Protein AF-C4YWD9-F1 (afdb_monomer_lite)

Structure (mmCIF, N/CA/C/O backbone):
data_AF-C4YWD9-F1
#
_entry.id   AF-C4YWD9-F1
#
loop_
_atom_site.group_PDB
_atom_site.id
_atom_site.type_symbol
_atom_site.label_atom_id
_atom_site.label_alt_id
_atom_site.label_comp_id
_atom_site.label_asym_id
_atom_site.label_entity_id
_atom_site.label_seq_id
_atom_site.pdbx_PDB_ins_code
_atom_site.Cartn_x
_atom_site.Cartn_y
_atom_site.Cartn_z
_atom_site.occupancy
_atom_site.B_iso_or_equiv
_atom_site.auth_seq_id
_atom_site.auth_comp_id
_atom_site.auth_asym_id
_atom_site.auth_atom_id
_atom_site.pdbx_PDB_model_num
ATOM 1 N N . MET A 1 1 ? 20.778 -1.448 -6.806 1.00 61.19 1 MET A N 1
ATOM 2 C CA . MET A 1 1 ? 20.142 -1.234 -8.126 1.00 61.19 1 MET A CA 1
ATOM 3 C C . MET A 1 1 ? 18.727 -0.753 -7.853 1.00 61.19 1 MET A C 1
ATOM 5 O O . MET A 1 1 ? 18.123 -1.302 -6.942 1.00 61.19 1 MET A O 1
ATOM 9 N N . ALA A 1 2 ? 18.233 0.281 -8.537 1.00 87.62 2 ALA A N 1
ATOM 10 C CA . ALA A 1 2 ? 16.849 0.727 -8.357 1.00 87.62 2 ALA A CA 1
ATOM 11 C C . ALA A 1 2 ? 15.881 -0.286 -8.993 1.00 87.62 2 ALA A C 1
ATOM 13 O O . ALA A 1 2 ? 16.187 -0.832 -10.055 1.00 87.62 2 ALA A O 1
ATOM 14 N N . HIS A 1 3 ? 14.747 -0.551 -8.345 1.00 93.75 3 HIS A N 1
ATOM 15 C CA . HIS A 1 3 ? 13.722 -1.450 -8.876 1.00 93.75 3 HIS A CA 1
ATOM 16 C C . HIS A 1 3 ? 12.932 -0.791 -10.014 1.00 93.75 3 HIS A C 1
ATOM 18 O O . HIS A 1 3 ? 12.666 0.411 -9.959 1.00 93.75 3 HIS A O 1
ATOM 24 N N . LYS A 1 4 ? 12.517 -1.574 -11.022 1.00 96.25 4 LYS A N 1
ATOM 25 C CA . LYS A 1 4 ? 11.534 -1.115 -12.012 1.00 96.25 4 LYS A CA 1
ATOM 26 C C . LYS A 1 4 ? 10.153 -1.117 -11.371 1.00 96.25 4 LYS A C 1
ATOM 28 O O . LYS A 1 4 ? 9.671 -2.160 -10.948 1.00 96.25 4 LYS A O 1
ATOM 33 N N . THR A 1 5 ? 9.498 0.029 -11.327 1.00 96.94 5 THR A N 1
ATOM 34 C CA . THR A 1 5 ? 8.241 0.212 -10.599 1.00 96.94 5 THR A CA 1
ATOM 35 C C . THR A 1 5 ? 7.041 0.092 -11.525 1.00 96.94 5 THR A C 1
ATOM 37 O O . THR A 1 5 ? 6.873 0.875 -12.456 1.00 96.94 5 THR A O 1
ATOM 40 N N . ARG A 1 6 ? 6.160 -0.877 -11.262 1.00 97.69 6 ARG A N 1
ATOM 41 C CA . ARG A 1 6 ? 4.858 -0.947 -11.943 1.00 97.69 6 ARG A CA 1
ATOM 42 C C . ARG A 1 6 ? 3.941 0.159 -11.439 1.00 97.69 6 ARG A C 1
ATOM 44 O O . ARG A 1 6 ? 3.175 0.708 -12.222 1.00 97.69 6 ARG A O 1
ATOM 51 N N . GLY A 1 7 ? 4.023 0.475 -10.155 1.00 96.81 7 GLY A N 1
ATOM 52 C CA . GLY A 1 7 ? 3.235 1.528 -9.544 1.00 96.81 7 GLY A CA 1
ATOM 53 C C . GLY A 1 7 ? 2.921 1.233 -8.090 1.00 96.81 7 GLY A C 1
ATOM 54 O O . GLY A 1 7 ? 3.578 0.401 -7.461 1.00 96.81 7 GLY A O 1
ATOM 55 N N . TYR A 1 8 ? 1.898 1.913 -7.590 1.00 96.88 8 TYR A N 1
ATOM 56 C CA . TYR A 1 8 ? 1.527 1.924 -6.184 1.00 96.88 8 TYR A CA 1
ATOM 57 C C . TYR A 1 8 ? 0.022 1.740 -6.036 1.00 96.88 8 TYR A C 1
ATOM 59 O O . TYR A 1 8 ? -0.753 2.304 -6.812 1.00 96.88 8 TYR A O 1
ATOM 67 N N . THR A 1 9 ? -0.393 0.985 -5.025 1.00 96.69 9 THR A N 1
ATOM 68 C CA . THR A 1 9 ? -1.793 0.931 -4.586 1.00 96.69 9 THR A CA 1
ATOM 69 C C . THR A 1 9 ? -1.876 1.317 -3.124 1.00 96.69 9 THR A C 1
ATOM 71 O O . THR A 1 9 ? -1.053 0.861 -2.328 1.00 96.69 9 THR A O 1
ATOM 74 N N . TYR A 1 10 ? -2.902 2.079 -2.773 1.00 95.50 10 TYR A N 1
ATOM 75 C CA . TYR A 1 10 ? -3.189 2.483 -1.407 1.00 95.50 10 TYR A CA 1
ATOM 76 C C . TYR A 1 10 ? -4.543 1.930 -0.998 1.00 95.50 10 TYR A C 1
ATOM 78 O O . TYR A 1 10 ? -5.561 2.149 -1.665 1.00 95.50 10 TYR A O 1
ATOM 86 N N . ALA A 1 11 ? -4.536 1.192 0.102 1.00 95.69 11 ALA A N 1
ATOM 87 C CA . ALA A 1 11 ? -5.719 0.620 0.712 1.00 95.69 11 ALA A CA 1
ATOM 88 C C . ALA A 1 11 ? -5.833 1.091 2.154 1.00 95.69 11 ALA A C 1
ATOM 90 O O . ALA A 1 11 ? -4.827 1.324 2.810 1.00 95.69 11 ALA A O 1
ATOM 91 N N . ILE A 1 12 ? -7.047 1.234 2.657 1.00 95.69 12 ILE A N 1
ATOM 92 C CA . ILE A 1 12 ? -7.286 1.681 4.029 1.00 95.69 12 ILE A CA 1
ATOM 93 C C . ILE A 1 12 ? -8.408 0.857 4.653 1.00 95.69 12 ILE A C 1
ATOM 95 O O . ILE A 1 12 ? -9.256 0.325 3.929 1.00 95.69 12 ILE A O 1
ATOM 99 N N . THR A 1 13 ? -8.402 0.710 5.976 1.00 95.06 13 THR A N 1
ATOM 100 C CA . THR A 1 13 ? -9.455 -0.032 6.676 1.00 95.06 13 THR A CA 1
ATOM 101 C C . THR A 1 13 ? -10.800 0.665 6.549 1.00 95.06 13 THR A C 1
ATOM 103 O O . THR A 1 13 ? -10.898 1.887 6.691 1.00 95.06 13 THR A O 1
ATOM 106 N N . ASP A 1 14 ? -11.848 -0.115 6.280 1.00 90.06 14 ASP A N 1
ATOM 107 C CA . ASP A 1 14 ? -13.194 0.440 6.107 1.00 90.06 14 ASP A CA 1
ATOM 108 C C . ASP A 1 14 ? -13.780 0.963 7.423 1.00 90.06 14 ASP A C 1
ATOM 110 O O . ASP A 1 14 ? -14.387 2.030 7.453 1.00 90.06 14 ASP A O 1
ATOM 114 N N . HIS A 1 15 ? -13.499 0.243 8.510 1.00 91.88 15 HIS A N 1
ATOM 115 C CA . HIS A 1 15 ? -13.923 0.542 9.875 1.00 91.88 15 HIS A CA 1
ATOM 116 C C . HIS A 1 15 ? -12.716 0.828 10.783 1.00 91.88 15 HIS A C 1
ATOM 118 O O . HIS A 1 15 ? -11.577 0.490 10.411 1.00 91.88 15 HIS A O 1
ATOM 124 N N . PRO A 1 16 ? -12.946 1.428 11.966 1.00 93.19 16 PRO A N 1
ATOM 125 C CA . PRO A 1 16 ? -11.917 1.568 12.981 1.00 93.19 16 PRO A CA 1
ATOM 126 C C . PRO A 1 16 ? -11.300 0.209 13.327 1.00 93.19 16 PRO A C 1
ATOM 128 O O . PRO A 1 16 ? -11.990 -0.801 13.465 1.00 93.19 16 PRO A O 1
ATOM 131 N N . THR A 1 17 ? -9.978 0.184 13.432 1.00 92.69 17 THR A N 1
ATOM 132 C CA . THR A 1 17 ? -9.185 -1.024 13.650 1.00 92.69 17 THR A CA 1
ATOM 133 C C . THR A 1 17 ? -9.076 -1.309 15.140 1.00 92.69 17 THR A C 1
ATOM 135 O O . THR A 1 17 ? -8.536 -0.501 15.896 1.00 92.69 17 THR A O 1
ATOM 138 N N . ASP A 1 18 ? -9.531 -2.490 15.555 1.00 91.81 18 ASP A N 1
ATOM 139 C CA . ASP A 1 18 ? -9.205 -3.034 16.869 1.00 91.81 18 ASP A CA 1
ATOM 140 C C . ASP A 1 18 ? -7.826 -3.705 16.827 1.00 91.81 18 ASP A C 1
ATOM 142 O O . ASP A 1 18 ? -7.661 -4.818 16.323 1.00 91.81 18 ASP A O 1
ATOM 146 N N . PHE A 1 19 ? -6.825 -3.035 17.396 1.00 92.00 19 PHE A N 1
ATOM 147 C CA . PHE A 1 19 ? -5.459 -3.556 17.476 1.00 92.00 19 PHE A CA 1
ATOM 148 C C . PHE A 1 19 ? -5.279 -4.703 18.482 1.00 92.00 19 PHE A C 1
ATOM 150 O O . PHE A 1 19 ? -4.168 -5.222 18.612 1.00 92.00 19 PHE A O 1
ATOM 157 N N . SER A 1 20 ? -6.334 -5.132 19.189 1.00 93.81 20 SER A N 1
ATOM 158 C CA . SER A 1 20 ? -6.307 -6.384 19.956 1.00 93.81 20 SER A CA 1
ATOM 159 C C . SER A 1 20 ? -6.191 -7.614 19.047 1.00 93.81 20 SER A C 1
ATOM 161 O O . SER A 1 20 ? -5.711 -8.665 19.480 1.00 93.81 20 SER A O 1
ATOM 163 N N . GLN A 1 21 ? -6.595 -7.474 17.779 1.00 88.75 21 GLN A N 1
ATOM 164 C CA . GLN A 1 21 ? -6.503 -8.498 16.748 1.00 88.75 21 GLN A CA 1
ATOM 165 C C . GLN A 1 21 ? -5.490 -8.109 15.670 1.00 88.75 21 GLN A C 1
ATOM 167 O O . GLN A 1 21 ? -5.171 -6.943 15.438 1.00 88.75 21 GLN A O 1
ATOM 172 N N . ARG A 1 22 ? -4.965 -9.123 14.979 1.00 90.44 22 ARG A N 1
ATOM 173 C CA . ARG A 1 22 ? -4.096 -8.900 13.824 1.00 90.44 22 ARG A CA 1
ATOM 174 C C . ARG A 1 22 ? -4.939 -8.446 12.634 1.00 90.44 22 ARG A C 1
ATOM 176 O O . ARG A 1 22 ? -5.848 -9.167 12.236 1.00 90.44 22 ARG A O 1
ATOM 183 N N . LEU A 1 23 ? -4.542 -7.338 12.011 1.00 89.75 23 LEU A N 1
ATOM 184 C CA . LEU A 1 23 ? -5.135 -6.864 10.762 1.00 89.75 23 LEU A CA 1
ATOM 185 C C . LEU A 1 23 ? -5.044 -7.926 9.657 1.00 89.75 23 LEU A C 1
ATOM 187 O O . LEU A 1 23 ? -3.985 -8.524 9.419 1.00 89.75 23 LEU A O 1
ATOM 191 N N . THR A 1 24 ? -6.145 -8.111 8.941 1.00 89.62 24 THR A N 1
ATOM 192 C CA . THR A 1 24 ? -6.255 -8.997 7.785 1.00 89.62 24 THR A CA 1
ATOM 193 C C . THR A 1 24 ? -6.464 -8.197 6.500 1.00 89.62 24 THR A C 1
ATOM 195 O O . THR A 1 24 ? -7.045 -7.116 6.494 1.00 89.62 24 THR A O 1
ATOM 198 N N . PHE A 1 25 ? -6.019 -8.739 5.362 1.00 86.50 25 PHE A N 1
ATOM 199 C CA . PHE A 1 25 ? -6.184 -8.058 4.071 1.00 86.50 25 PHE A CA 1
ATOM 200 C C . PHE A 1 25 ? -7.651 -7.840 3.668 1.00 86.50 25 PHE A C 1
ATOM 202 O O . PHE A 1 25 ? -7.917 -6.947 2.874 1.00 86.50 25 PHE A O 1
ATOM 209 N N . ASN A 1 26 ? -8.593 -8.615 4.213 1.00 90.00 26 ASN A N 1
ATOM 210 C CA . ASN A 1 26 ? -10.019 -8.486 3.900 1.00 90.00 26 ASN A CA 1
ATOM 211 C C . ASN A 1 26 ? -10.647 -7.212 4.484 1.00 90.00 26 ASN A C 1
ATOM 213 O O . ASN A 1 26 ? -11.705 -6.788 4.028 1.00 90.00 26 ASN 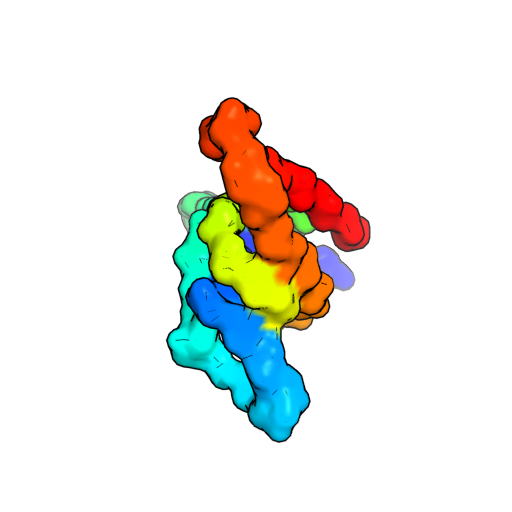A O 1
ATOM 217 N N . GLU A 1 27 ? -10.009 -6.614 5.488 1.00 91.81 27 GLU A N 1
ATOM 218 C CA . GLU A 1 27 ? -10.473 -5.385 6.139 1.00 91.81 27 GLU A CA 1
ATOM 219 C C . GLU A 1 27 ? -10.017 -4.127 5.386 1.00 91.81 27 GLU A C 1
ATOM 221 O O . GLU A 1 27 ? -10.520 -3.033 5.641 1.00 91.81 27 GLU A O 1
ATOM 226 N N . LEU A 1 28 ? -9.079 -4.279 4.445 1.00 93.69 28 LEU A N 1
ATOM 227 C CA . LEU A 1 28 ? -8.508 -3.203 3.645 1.00 93.69 28 LEU A CA 1
ATOM 228 C C . LEU A 1 28 ? -9.257 -3.046 2.320 1.00 93.69 28 LEU A C 1
ATOM 230 O O . LEU A 1 28 ? -9.462 -4.009 1.581 1.00 93.69 28 LEU A O 1
ATOM 234 N N . LYS A 1 29 ? -9.588 -1.802 1.971 1.00 94.56 29 LYS A N 1
ATOM 235 C CA . LYS A 1 29 ? -10.167 -1.444 0.672 1.00 94.56 29 LYS A CA 1
ATOM 236 C C . LYS A 1 29 ? -9.240 -0.505 -0.083 1.00 94.56 29 LYS A C 1
ATOM 238 O O . LYS A 1 29 ? -8.908 0.569 0.420 1.00 94.56 29 LYS A O 1
ATOM 243 N N . THR A 1 30 ? -8.837 -0.902 -1.290 1.00 95.06 30 THR A N 1
ATOM 244 C CA . THR A 1 30 ? -8.093 -0.030 -2.207 1.00 95.06 30 THR A CA 1
ATOM 245 C C . THR A 1 30 ? -8.953 1.172 -2.575 1.00 95.06 30 THR A C 1
ATOM 247 O O . THR A 1 30 ? -10.097 1.007 -2.993 1.00 95.06 30 THR A O 1
ATOM 250 N N . PHE A 1 31 ? -8.404 2.374 -2.424 1.00 93.25 31 PHE A N 1
ATOM 251 C CA . PHE A 1 31 ? -9.093 3.625 -2.761 1.00 93.25 31 PHE A CA 1
ATOM 252 C C . PHE A 1 31 ? -8.294 4.500 -3.729 1.00 93.25 31 PHE A C 1
ATOM 254 O O . PHE A 1 31 ? -8.860 5.404 -4.339 1.00 93.25 31 PHE A O 1
ATOM 261 N N . PHE A 1 32 ? -6.994 4.241 -3.884 1.00 94.06 32 PHE A N 1
ATOM 262 C CA . PHE A 1 32 ? -6.144 4.985 -4.800 1.00 94.06 32 PHE A CA 1
ATOM 263 C C . PHE A 1 32 ? -5.109 4.070 -5.452 1.00 94.06 32 PHE A C 1
ATOM 265 O O . PHE A 1 32 ? -4.516 3.205 -4.804 1.00 94.06 32 PHE A O 1
ATOM 272 N N . GLU A 1 33 ? -4.878 4.285 -6.743 1.00 95.19 33 GLU A N 1
ATOM 273 C CA . GLU A 1 33 ? -3.908 3.544 -7.537 1.00 95.19 33 GLU A CA 1
ATOM 274 C C . GLU A 1 33 ? -3.158 4.503 -8.460 1.00 95.19 33 GLU A C 1
ATOM 276 O O . GLU A 1 33 ? -3.749 5.373 -9.098 1.00 95.19 33 GLU A O 1
ATOM 281 N N . ASN A 1 34 ? -1.850 4.304 -8.571 1.00 94.06 34 ASN A N 1
ATOM 282 C CA . ASN A 1 34 ? -1.017 4.947 -9.575 1.00 94.06 34 ASN A CA 1
ATOM 283 C C . ASN A 1 34 ? -0.188 3.863 -10.264 1.00 94.06 34 ASN A C 1
ATOM 285 O O . ASN A 1 34 ? 0.915 3.536 -9.825 1.00 94.06 34 ASN A O 1
ATOM 289 N N . ILE A 1 35 ? -0.768 3.251 -11.299 1.00 95.88 35 ILE A N 1
ATOM 290 C CA . ILE A 1 35 ? -0.181 2.127 -12.033 1.00 95.88 35 ILE A CA 1
ATOM 291 C C . ILE A 1 35 ? 0.237 2.577 -13.429 1.00 95.88 35 ILE A C 1
ATOM 293 O O . ILE A 1 35 ? -0.592 2.981 -14.248 1.00 95.88 35 ILE A O 1
ATOM 297 N N . SER A 1 36 ? 1.528 2.429 -13.728 1.00 95.56 36 SER A N 1
ATOM 298 C CA . SER A 1 36 ? 2.074 2.682 -15.056 1.00 95.56 36 SER A CA 1
ATOM 299 C C . SER A 1 36 ? 1.475 1.722 -16.082 1.00 95.56 36 SER A C 1
ATOM 301 O O . SER A 1 36 ? 1.506 0.494 -15.916 1.00 95.56 36 SER A O 1
ATOM 303 N N . GLN A 1 37 ? 0.982 2.289 -17.182 1.00 96.50 37 GLN A N 1
ATOM 304 C CA . GLN A 1 37 ? 0.455 1.543 -18.325 1.00 96.50 37 GLN A CA 1
ATOM 305 C C . GLN A 1 37 ? 1.559 1.057 -19.276 1.00 96.50 37 GLN A C 1
ATOM 307 O O . GLN A 1 37 ? 1.289 0.235 -20.151 1.00 96.50 37 GLN A O 1
ATOM 312 N N . GLU A 1 38 ? 2.805 1.500 -19.081 1.00 96.19 38 GLU A N 1
ATOM 313 C CA . GLU A 1 38 ? 3.921 1.201 -19.977 1.00 96.19 38 GLU A CA 1
ATOM 314 C C . GLU A 1 38 ? 4.280 -0.288 -19.964 1.00 96.19 38 GLU A C 1
ATOM 316 O O . GLU A 1 38 ? 4.614 -0.894 -18.932 1.00 96.19 38 GLU A O 1
ATOM 321 N N . LYS A 1 39 ? 4.189 -0.906 -21.141 1.00 94.38 39 LYS A N 1
ATOM 322 C CA . LYS A 1 39 ? 4.467 -2.325 -21.376 1.00 94.38 39 LYS A CA 1
ATOM 323 C C . LYS A 1 39 ? 5.175 -2.481 -22.731 1.00 94.38 39 LYS A C 1
ATOM 325 O O . LYS A 1 39 ? 4.867 -1.734 -23.656 1.00 94.38 39 LYS A O 1
ATOM 330 N N . PRO A 1 40 ? 6.093 -3.448 -22.873 1.00 95.94 40 PRO A N 1
ATOM 331 C CA . PRO A 1 40 ? 6.584 -4.349 -21.831 1.00 95.94 40 PRO A CA 1
ATOM 332 C C . PRO A 1 40 ? 7.650 -3.689 -20.936 1.00 95.94 40 PRO A C 1
ATOM 334 O O . PRO A 1 40 ? 8.346 -2.774 -21.361 1.00 95.94 40 PRO A O 1
ATOM 337 N N . PHE A 1 41 ? 7.829 -4.168 -19.699 1.00 95.56 41 PHE A N 1
ATOM 338 C CA . PHE A 1 41 ? 8.723 -3.515 -18.723 1.00 95.56 41 PHE A CA 1
ATOM 339 C C . PHE A 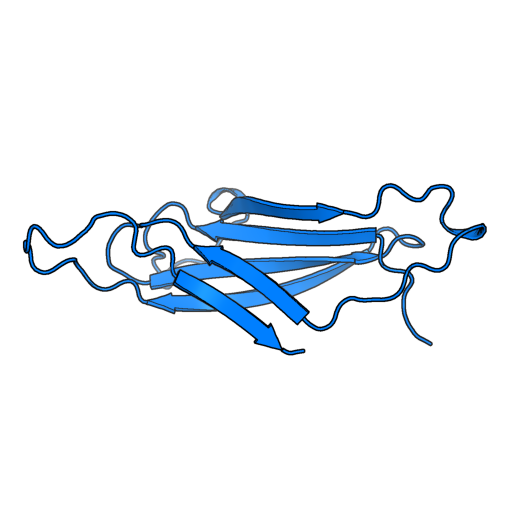1 41 ? 10.192 -3.420 -19.185 1.00 95.56 41 PHE A C 1
ATOM 341 O O . PHE A 1 41 ? 10.934 -2.557 -18.715 1.00 95.56 41 PHE A O 1
ATOM 348 N N . TRP A 1 42 ? 10.650 -4.304 -20.079 1.00 95.25 42 TRP A N 1
ATOM 349 C CA . TRP A 1 42 ? 12.031 -4.294 -20.576 1.00 95.25 42 TRP A CA 1
ATOM 350 C C . TRP A 1 42 ? 12.313 -3.156 -21.562 1.00 95.25 42 TRP A C 1
ATOM 352 O O . TRP A 1 42 ? 13.466 -2.754 -21.682 1.00 95.25 42 TRP A O 1
ATOM 362 N N . SER A 1 43 ? 11.284 -2.604 -22.206 1.00 97.31 43 SER A N 1
ATOM 363 C CA . SER A 1 43 ? 11.409 -1.510 -23.179 1.00 97.31 43 SER A CA 1
ATOM 364 C C . SER A 1 43 ? 11.247 -0.119 -22.564 1.00 97.31 43 SER A C 1
ATOM 366 O O . SER A 1 43 ? 11.455 0.869 -23.259 1.00 97.31 43 SER A O 1
ATOM 368 N N . HIS A 1 44 ? 10.903 -0.039 -21.275 1.00 96.00 44 HIS A N 1
ATOM 369 C CA . HIS A 1 44 ? 10.526 1.208 -20.613 1.00 96.00 44 HIS A CA 1
ATOM 370 C C . HIS A 1 44 ? 11.362 1.485 -19.369 1.00 96.00 44 HIS A C 1
ATOM 372 O O . HIS A 1 44 ? 11.750 0.571 -18.631 1.00 96.00 44 HIS A O 1
ATOM 378 N N . GLN A 1 45 ? 11.618 2.770 -19.135 1.00 93.25 45 GLN A N 1
ATOM 379 C CA . GLN A 1 45 ? 12.164 3.262 -17.876 1.00 93.25 45 GLN A CA 1
ATOM 380 C C . GLN A 1 45 ? 10.995 3.438 -16.908 1.00 93.25 45 GLN A C 1
ATOM 382 O O . GLN A 1 45 ? 10.084 4.219 -17.159 1.00 93.25 45 GLN A O 1
ATOM 387 N N . LEU A 1 46 ? 11.004 2.662 -15.830 1.00 95.12 46 L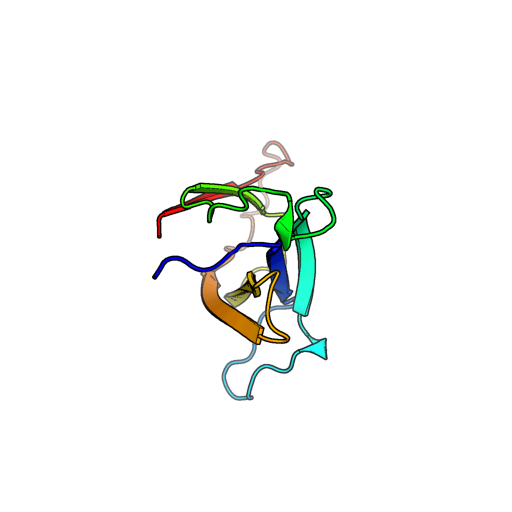EU A N 1
ATOM 388 C CA . LEU A 1 46 ? 9.935 2.610 -14.836 1.00 95.12 46 LEU A CA 1
ATOM 389 C C . LEU A 1 46 ? 10.499 3.043 -13.476 1.00 95.12 46 LEU A C 1
ATOM 391 O O . LEU A 1 46 ? 10.755 2.183 -12.632 1.00 95.12 46 LEU A O 1
ATOM 395 N N . PRO A 1 47 ? 10.799 4.338 -13.281 1.00 94.94 47 PRO A N 1
ATOM 396 C CA . PRO A 1 47 ? 11.344 4.816 -12.019 1.00 94.94 47 PRO A CA 1
ATOM 397 C C . PRO A 1 47 ? 10.301 4.733 -10.898 1.00 94.94 47 PRO A C 1
ATOM 399 O O . PRO A 1 47 ? 9.095 4.785 -11.137 1.00 94.94 47 PRO A O 1
ATOM 402 N N . ALA A 1 48 ? 10.778 4.615 -9.662 1.00 93.25 48 ALA A N 1
ATOM 403 C CA . ALA A 1 48 ? 9.955 4.804 -8.474 1.00 93.25 48 ALA A CA 1
ATOM 404 C C . ALA A 1 48 ? 9.482 6.260 -8.365 1.00 93.25 48 ALA A C 1
ATOM 406 O O . ALA A 1 48 ? 10.220 7.175 -8.734 1.00 93.25 48 ALA A O 1
ATOM 407 N N . SER A 1 49 ? 8.276 6.456 -7.835 1.00 89.25 49 SER A N 1
ATOM 408 C CA . SER A 1 49 ? 7.822 7.768 -7.372 1.00 89.25 49 SER A CA 1
ATOM 409 C C . SER A 1 49 ? 8.191 7.906 -5.898 1.00 89.25 49 SER A C 1
ATOM 411 O O . SER A 1 49 ? 8.117 6.932 -5.151 1.00 89.25 49 SER A O 1
ATOM 413 N N . THR A 1 50 ? 8.629 9.092 -5.493 1.00 84.44 50 THR A N 1
ATOM 414 C CA . THR A 1 50 ? 8.927 9.424 -4.089 1.00 84.44 50 THR A CA 1
ATOM 415 C C . THR A 1 50 ? 7.825 10.248 -3.448 1.00 84.44 50 THR A C 1
ATOM 417 O O . THR A 1 50 ? 7.682 10.237 -2.231 1.00 84.44 50 THR A O 1
ATOM 420 N N . ASP A 1 51 ? 7.041 10.934 -4.277 1.00 87.19 51 ASP A N 1
ATOM 421 C CA . ASP A 1 51 ? 5.977 11.824 -3.855 1.00 87.19 51 ASP A CA 1
ATOM 422 C C . ASP A 1 51 ? 4.630 11.225 -4.240 1.00 87.19 51 ASP A C 1
ATOM 424 O O . ASP A 1 51 ? 4.370 10.894 -5.404 1.00 87.19 51 ASP A O 1
ATOM 428 N N . HIS A 1 52 ? 3.764 11.099 -3.241 1.00 85.50 52 HIS A N 1
ATOM 429 C CA . HIS A 1 52 ? 2.406 10.608 -3.407 1.00 85.50 52 HIS A CA 1
ATOM 430 C C . HIS A 1 52 ? 1.448 11.560 -2.714 1.00 85.50 52 HIS A C 1
ATOM 432 O O . HIS A 1 52 ? 1.543 11.763 -1.506 1.00 85.50 52 HIS A O 1
ATOM 438 N N . SER A 1 53 ? 0.518 12.123 -3.484 1.00 87.88 53 SER A N 1
ATOM 439 C CA . SER A 1 53 ? -0.581 12.932 -2.966 1.00 87.88 53 SER A CA 1
ATOM 440 C C . SER A 1 53 ? -1.889 12.215 -3.240 1.00 87.88 53 SER A C 1
ATOM 442 O O . SER A 1 53 ? -2.228 11.938 -4.391 1.00 87.88 53 SER A O 1
ATOM 444 N N . MET A 1 54 ? -2.623 11.918 -2.175 1.00 86.56 54 MET A N 1
ATOM 445 C CA . MET A 1 54 ? -3.930 11.278 -2.258 1.00 86.56 54 MET A CA 1
ATOM 446 C C . MET A 1 54 ? -4.918 11.981 -1.339 1.00 86.56 54 MET A C 1
ATOM 448 O O . MET A 1 54 ? -4.543 12.519 -0.298 1.00 86.56 54 MET A O 1
ATOM 452 N N . ILE A 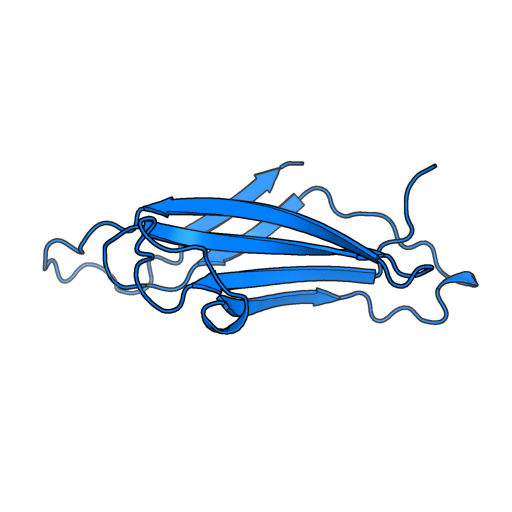1 55 ? -6.182 11.959 -1.745 1.00 87.00 55 ILE A N 1
ATOM 453 C CA . ILE A 1 55 ? -7.296 12.451 -0.947 1.00 87.00 55 ILE A CA 1
ATOM 454 C C . ILE A 1 55 ? -7.784 11.305 -0.072 1.00 87.00 55 ILE A C 1
ATOM 456 O O . ILE A 1 55 ? -8.206 10.264 -0.583 1.00 87.00 55 ILE A O 1
ATOM 460 N N . LEU A 1 56 ? -7.746 11.505 1.240 1.00 86.25 56 LEU A N 1
ATOM 461 C CA . LEU A 1 56 ? -8.438 10.625 2.163 1.00 86.25 56 LEU A CA 1
ATOM 462 C C . LEU A 1 56 ? -9.906 11.023 2.259 1.00 86.25 56 LEU A C 1
ATOM 464 O O . LEU A 1 56 ? -10.232 12.182 2.504 1.00 86.25 56 LEU A O 1
ATOM 468 N N . LEU A 1 57 ? -10.772 10.031 2.079 1.00 80.62 57 LEU A N 1
ATOM 469 C CA . LEU A 1 57 ? -12.207 10.179 2.283 1.00 80.62 57 LEU A CA 1
ATOM 470 C C . LEU A 1 57 ? -12.525 10.290 3.779 1.00 80.62 57 LEU A C 1
ATOM 472 O O . LEU A 1 57 ? -11.767 9.795 4.622 1.00 80.62 57 LEU A O 1
ATOM 476 N N . GLU A 1 58 ? -13.672 10.897 4.085 1.00 84.69 58 GLU A N 1
ATOM 477 C CA . GLU A 1 58 ? -14.254 10.874 5.426 1.00 84.69 58 GLU A CA 1
ATOM 478 C C . GLU A 1 58 ? -14.487 9.428 5.888 1.00 84.69 58 GLU A C 1
ATOM 480 O O . GLU A 1 58 ? -14.882 8.556 5.106 1.00 84.69 58 GLU A O 1
ATOM 485 N N . ARG A 1 59 ? -14.215 9.172 7.170 1.00 86.06 59 ARG A N 1
ATOM 486 C CA . ARG A 1 59 ? -14.361 7.865 7.819 1.00 86.06 59 ARG A CA 1
ATOM 487 C C . ARG A 1 59 ? -14.905 8.035 9.230 1.00 86.06 59 ARG A C 1
ATOM 489 O O . ARG A 1 59 ? -14.945 9.144 9.762 1.00 86.06 59 ARG A O 1
ATOM 496 N N . GLU A 1 60 ? -15.348 6.924 9.808 1.00 91.31 60 GLU A N 1
ATOM 497 C CA . GLU A 1 60 ? -15.720 6.860 11.218 1.00 91.31 60 GLU A CA 1
ATOM 498 C C . GLU A 1 60 ? -14.547 7.304 12.106 1.00 91.31 60 GLU A C 1
ATOM 500 O O . GLU A 1 60 ? -13.382 7.120 11.760 1.00 91.31 60 GLU A O 1
ATOM 505 N N . ALA A 1 61 ? -14.860 7.909 13.249 1.00 91.50 61 ALA A N 1
ATOM 506 C CA . ALA A 1 61 ? -13.838 8.285 14.210 1.00 91.50 61 ALA A CA 1
ATOM 507 C C . ALA A 1 61 ? -13.142 7.043 14.786 1.00 91.50 61 ALA A C 1
ATOM 509 O O . ALA A 1 61 ? -13.779 6.025 15.059 1.00 91.50 61 ALA A O 1
ATOM 510 N N . GLY A 1 62 ? -11.842 7.155 15.034 1.00 92.56 62 GLY A N 1
ATOM 511 C CA . GLY A 1 62 ? -11.005 6.081 15.552 1.00 92.56 62 GLY A CA 1
ATOM 512 C C . GLY A 1 62 ? -9.777 5.827 14.686 1.00 92.56 62 GLY A C 1
ATOM 513 O O . GLY A 1 62 ? -9.455 6.584 13.770 1.00 92.56 62 GLY A O 1
ATOM 514 N N . PHE A 1 63 ? -9.055 4.755 15.002 1.00 93.88 63 PHE A N 1
ATOM 515 C CA . PHE A 1 63 ? -7.823 4.422 14.301 1.00 93.88 63 PHE A CA 1
ATOM 516 C C . PHE A 1 63 ? -8.094 3.630 13.026 1.00 93.88 63 PHE A C 1
ATOM 518 O O . PHE A 1 63 ? -8.738 2.587 13.062 1.00 93.88 63 PHE A O 1
ATOM 525 N N . HIS A 1 64 ? -7.539 4.071 11.908 1.00 94.56 64 HIS A N 1
ATOM 526 C CA . HIS A 1 64 ? -7.561 3.367 10.632 1.00 94.56 64 HIS A CA 1
ATOM 527 C C . HIS A 1 64 ? -6.142 3.007 10.203 1.00 94.56 64 HIS A C 1
ATOM 529 O O . HIS A 1 64 ? -5.192 3.732 10.498 1.00 94.56 64 HIS A O 1
ATOM 535 N N . VAL A 1 65 ? -5.983 1.904 9.474 1.00 95.06 65 VAL A N 1
ATOM 536 C CA . VAL A 1 65 ? -4.683 1.528 8.900 1.00 95.06 65 VAL A CA 1
ATOM 537 C C . VAL A 1 65 ? -4.676 1.838 7.414 1.00 95.06 65 VAL A C 1
ATOM 539 O O . VAL A 1 65 ? -5.474 1.275 6.670 1.00 95.06 65 VAL A O 1
ATOM 542 N N . LEU A 1 66 ? -3.755 2.700 6.986 1.00 95.12 66 LEU A N 1
ATOM 543 C CA . LEU A 1 66 ? -3.414 2.948 5.587 1.00 95.12 66 LEU A CA 1
ATOM 544 C C . LEU A 1 66 ? -2.262 2.024 5.189 1.00 95.12 66 LEU A C 1
ATOM 546 O O . LEU A 1 66 ? -1.232 2.005 5.853 1.00 95.12 66 LEU A O 1
ATOM 550 N N . LEU A 1 67 ? -2.421 1.283 4.100 1.00 95.50 67 LEU A N 1
ATOM 551 C CA . LEU A 1 67 ? -1.431 0.390 3.515 1.00 95.50 67 LEU A CA 1
ATOM 552 C C . LEU A 1 67 ? -1.054 0.875 2.113 1.00 95.50 67 LEU A C 1
ATOM 554 O O . LEU A 1 67 ? -1.889 0.877 1.210 1.00 95.50 67 LEU A O 1
ATOM 558 N N . GLU A 1 68 ? 0.220 1.182 1.916 1.00 95.50 68 GLU A N 1
ATOM 559 C CA . GLU A 1 68 ? 0.852 1.294 0.606 1.00 95.50 68 GLU A CA 1
ATOM 560 C C . GLU A 1 68 ? 1.390 -0.065 0.161 1.00 95.50 68 GLU A C 1
ATOM 562 O O . GLU A 1 68 ? 1.999 -0.810 0.936 1.00 95.50 68 GLU A O 1
ATOM 567 N N . ARG A 1 69 ? 1.214 -0.361 -1.126 1.00 96.31 69 ARG A N 1
ATOM 568 C CA . ARG A 1 69 ? 1.910 -1.440 -1.819 1.00 96.31 69 ARG A CA 1
ATOM 569 C C . ARG A 1 69 ? 2.641 -0.877 -3.033 1.00 96.31 69 ARG A C 1
ATOM 571 O O . ARG A 1 69 ? 1.996 -0.498 -4.009 1.00 96.31 69 ARG A O 1
ATOM 578 N N . TRP A 1 70 ? 3.969 -0.898 -2.995 1.00 97.19 70 TRP A N 1
ATOM 579 C CA . TRP A 1 70 ? 4.841 -0.571 -4.123 1.00 97.19 70 TRP A CA 1
ATOM 580 C C . TRP A 1 70 ? 5.121 -1.838 -4.940 1.00 97.19 70 TRP A C 1
ATOM 582 O O . TRP A 1 70 ? 5.813 -2.749 -4.489 1.00 97.19 70 TRP A O 1
ATOM 592 N N . ILE A 1 71 ? 4.563 -1.902 -6.149 1.00 97.69 71 ILE A N 1
ATOM 593 C CA . ILE A 1 71 ? 4.597 -3.068 -7.040 1.00 97.69 71 ILE A CA 1
ATOM 594 C C . ILE A 1 71 ? 5.819 -3.001 -7.961 1.00 97.69 71 ILE A C 1
ATOM 596 O O . ILE A 1 71 ? 6.022 -2.016 -8.681 1.00 97.69 71 ILE A O 1
ATOM 600 N N . ILE A 1 72 ? 6.594 -4.083 -8.000 1.00 97.75 72 ILE A N 1
ATOM 601 C CA . ILE A 1 72 ? 7.808 -4.204 -8.811 1.00 97.75 72 ILE A CA 1
ATOM 602 C C . ILE A 1 72 ? 7.457 -4.836 -10.164 1.00 97.75 72 ILE A C 1
ATOM 604 O O . ILE A 1 72 ? 6.795 -5.860 -10.232 1.00 97.75 72 ILE A O 1
ATOM 608 N N . ALA A 1 73 ? 7.848 -4.197 -11.266 1.00 97.50 73 ALA A N 1
ATOM 609 C CA . ALA A 1 73 ? 7.400 -4.541 -12.616 1.00 97.50 73 ALA A CA 1
ATOM 610 C C . ALA A 1 73 ? 8.078 -5.778 -13.216 1.00 97.50 73 ALA A C 1
ATOM 612 O O . ALA A 1 73 ? 7.524 -6.366 -14.144 1.00 97.50 73 ALA A O 1
ATOM 613 N N . ASP A 1 74 ? 9.278 -6.113 -12.748 1.00 96.25 74 ASP A N 1
ATOM 614 C CA . ASP A 1 74 ? 10.131 -7.187 -13.261 1.00 96.25 74 ASP A CA 1
ATOM 615 C C . ASP A 1 74 ? 10.289 -8.359 -12.277 1.00 96.25 74 ASP A C 1
ATOM 617 O O . ASP A 1 74 ? 11.153 -9.214 -12.462 1.00 96.25 74 ASP A O 1
ATOM 621 N N . THR A 1 75 ? 9.434 -8.422 -11.250 1.00 96.12 75 THR A N 1
ATOM 622 C CA . THR A 1 75 ? 9.354 -9.526 -10.280 1.00 96.12 75 THR A CA 1
ATOM 623 C C . THR A 1 75 ? 7.900 -9.749 -9.850 1.00 96.12 75 THR A C 1
ATOM 625 O O . THR A 1 75 ? 7.057 -8.888 -10.081 1.00 96.12 75 THR A O 1
ATOM 628 N N . ASP A 1 76 ? 7.616 -10.847 -9.146 1.00 94.62 76 ASP A N 1
ATOM 629 C CA . ASP A 1 76 ? 6.309 -11.091 -8.507 1.00 94.62 76 ASP A CA 1
ATOM 630 C C . ASP A 1 76 ? 6.198 -10.460 -7.098 1.00 94.62 76 ASP A C 1
ATOM 632 O O . ASP A 1 76 ? 5.362 -10.857 -6.284 1.00 94.62 76 ASP A O 1
ATOM 636 N N . MET A 1 77 ? 7.066 -9.495 -6.776 1.00 97.69 77 MET A N 1
ATOM 637 C CA . MET A 1 77 ? 7.198 -8.916 -5.437 1.00 97.69 77 MET A CA 1
ATOM 638 C C . MET A 1 77 ? 6.582 -7.516 -5.331 1.00 97.69 77 MET A C 1
ATOM 640 O O . MET A 1 77 ? 6.437 -6.778 -6.308 1.00 97.69 77 MET A O 1
ATOM 644 N N . ALA A 1 78 ? 6.274 -7.127 -4.095 1.00 97.06 78 ALA A N 1
ATOM 645 C CA . ALA A 1 78 ? 5.932 -5.762 -3.725 1.00 97.06 78 ALA A CA 1
ATOM 646 C C . ALA A 1 78 ? 6.508 -5.422 -2.345 1.00 97.06 78 ALA A C 1
ATOM 648 O O . ALA A 1 78 ? 6.667 -6.315 -1.511 1.00 97.06 78 ALA A O 1
ATOM 649 N N . PHE A 1 79 ? 6.786 -4.141 -2.108 1.00 96.00 79 PHE A N 1
ATOM 650 C CA . PHE A 1 79 ? 7.040 -3.619 -0.765 1.00 96.00 79 PHE A CA 1
ATOM 651 C C . PHE A 1 79 ? 5.727 -3.145 -0.149 1.00 96.00 79 PHE A C 1
ATOM 653 O O . PHE A 1 79 ? 4.885 -2.574 -0.843 1.00 96.00 79 PHE A O 1
ATOM 660 N N . HIS A 1 80 ? 5.564 -3.373 1.150 1.00 95.12 80 HIS A N 1
ATOM 661 C CA . HIS A 1 80 ? 4.387 -2.970 1.910 1.00 95.12 80 HIS A CA 1
ATOM 662 C C . HIS A 1 80 ? 4.801 -2.027 3.027 1.00 95.12 80 HIS A C 1
ATOM 664 O O . HIS A 1 80 ? 5.683 -2.364 3.817 1.00 95.12 80 HIS A O 1
ATOM 670 N N . GLN A 1 81 ? 4.129 -0.886 3.122 1.00 94.31 81 GLN A N 1
ATOM 671 C CA . GLN A 1 81 ? 4.308 0.071 4.208 1.00 94.31 81 GLN A CA 1
ATOM 672 C C . GLN A 1 81 ? 2.946 0.458 4.758 1.00 94.31 81 GLN A C 1
ATOM 674 O O . GLN A 1 81 ? 2.002 0.662 3.998 1.00 94.31 81 GLN A O 1
ATOM 679 N N . SER A 1 82 ? 2.829 0.519 6.080 1.00 93.06 82 SER A N 1
ATOM 680 C CA . SER A 1 82 ? 1.570 0.834 6.743 1.00 93.06 82 SER A CA 1
ATOM 681 C C . SER A 1 82 ? 1.717 1.990 7.717 1.00 93.06 82 SER A C 1
ATOM 683 O O . SER A 1 82 ? 2.695 2.046 8.463 1.00 93.06 82 SER A O 1
ATOM 685 N N . TRP A 1 83 ? 0.697 2.838 7.773 1.00 93.44 83 TRP A N 1
ATOM 686 C CA . TRP A 1 83 ? 0.552 3.921 8.737 1.00 93.44 83 TRP A CA 1
ATOM 687 C C . TRP A 1 83 ? -0.749 3.743 9.505 1.00 93.44 83 TRP A C 1
ATOM 689 O O . TRP A 1 83 ? -1.755 3.304 8.947 1.00 93.44 83 TRP A O 1
ATOM 699 N N . VAL A 1 84 ? -0.726 4.110 10.781 1.00 93.81 84 VAL A N 1
ATOM 700 C CA . VAL A 1 84 ? -1.936 4.244 11.591 1.00 93.81 84 VAL A CA 1
ATOM 701 C C . VAL A 1 84 ? -2.356 5.706 11.547 1.00 93.81 84 VAL A C 1
ATOM 703 O O . VAL A 1 84 ? -1.552 6.591 11.831 1.00 93.81 84 VAL A O 1
ATOM 706 N N . LEU A 1 85 ? -3.603 5.942 11.165 1.00 92.62 85 LEU A N 1
ATOM 707 C CA . LEU A 1 85 ? -4.232 7.252 11.094 1.00 92.62 85 LEU A CA 1
ATOM 708 C C . LEU A 1 85 ? -5.298 7.332 12.180 1.00 92.62 85 LEU A C 1
ATOM 710 O O . LEU A 1 85 ? -6.064 6.388 12.343 1.00 92.62 85 LEU A O 1
ATOM 714 N N . GLU A 1 86 ? -5.378 8.446 12.895 1.00 91.88 86 GLU A N 1
ATOM 715 C CA . GLU A 1 86 ? -6.464 8.710 13.838 1.00 91.88 86 GLU A CA 1
ATOM 716 C C . GLU A 1 86 ? -7.455 9.684 13.200 1.00 91.88 86 GLU A C 1
ATOM 718 O O . GLU A 1 86 ? -7.081 10.785 12.797 1.00 91.88 86 GLU A O 1
ATOM 723 N N . TYR A 1 87 ? -8.710 9.259 13.070 1.00 89.31 87 TYR A N 1
ATOM 724 C CA . TYR A 1 87 ? -9.814 10.102 12.630 1.00 89.31 87 TYR A CA 1
ATOM 725 C C . TYR A 1 87 ? -10.553 10.631 13.857 1.00 89.31 87 TYR A C 1
ATOM 727 O O . TYR A 1 87 ? -11.058 9.859 14.672 1.00 89.31 87 TYR A O 1
ATOM 735 N N . GLU A 1 88 ? -10.647 11.951 13.985 1.00 86.12 88 GLU A N 1
ATOM 736 C CA . GLU A 1 88 ? -11.428 12.577 15.049 1.00 86.12 88 GLU A CA 1
ATOM 737 C C . GLU A 1 88 ? -12.913 12.648 14.674 1.00 86.12 88 GLU A C 1
ATOM 739 O O . GLU A 1 88 ? -13.284 12.833 13.512 1.00 86.12 88 GLU A O 1
ATOM 744 N N . ALA A 1 89 ? -13.790 12.533 15.672 1.00 77.81 89 ALA A N 1
ATOM 745 C CA . ALA A 1 89 ? -15.216 12.731 15.460 1.00 77.81 89 ALA A CA 1
ATOM 746 C C . ALA A 1 89 ? -15.492 14.184 15.058 1.00 77.81 89 ALA A C 1
ATOM 748 O O . ALA A 1 89 ? -15.096 15.117 15.759 1.00 77.81 89 ALA A O 1
ATOM 749 N N . SER A 1 90 ? -16.234 14.386 13.963 1.00 67.94 90 SER A N 1
ATOM 750 C CA . SER A 1 90 ? -16.703 15.727 13.617 1.00 67.94 90 SER A CA 1
ATOM 751 C C . SER A 1 90 ? -17.577 16.262 14.762 1.00 67.94 90 SER A C 1
ATOM 753 O O . SER A 1 90 ? -18.567 15.639 15.154 1.00 67.94 90 SER A O 1
ATOM 755 N N . LEU A 1 91 ? -17.209 17.412 15.330 1.00 57.19 91 LEU A N 1
ATOM 756 C CA . LEU A 1 91 ? -17.941 18.063 16.422 1.00 57.19 91 LEU A CA 1
ATOM 757 C C . LEU A 1 91 ? -19.242 18.715 15.920 1.00 57.19 91 LEU A C 1
ATOM 759 O O . LEU A 1 91 ? -19.444 19.904 16.129 1.00 57.19 91 LEU A O 1
ATOM 763 N N . GLY A 1 92 ? -20.103 17.982 15.204 1.00 49.97 92 GLY A N 1
ATOM 764 C CA . GLY A 1 92 ? -21.491 18.358 14.883 1.00 49.97 92 GLY A CA 1
ATOM 765 C C . GLY A 1 92 ? -21.720 19.734 14.236 1.00 49.97 92 GLY A C 1
ATOM 766 O O . GLY A 1 92 ? -22.856 20.203 14.173 1.00 49.97 92 GLY A O 1
ATOM 767 N N . GLY A 1 93 ? -20.670 20.408 13.773 1.00 43.34 93 GLY A N 1
ATOM 768 C CA . GLY A 1 93 ? -20.751 21.704 13.129 1.00 43.34 93 GLY A CA 1
ATOM 769 C C . GLY A 1 93 ? -21.059 21.502 11.660 1.00 43.34 93 GLY A C 1
ATOM 770 O O . GLY A 1 93 ? -20.329 20.802 10.966 1.00 43.34 93 GLY A O 1
ATOM 771 N N . LYS A 1 94 ? -22.115 22.150 11.167 1.00 44.06 94 LYS A N 1
ATOM 772 C CA . LYS A 1 94 ? -22.398 22.312 9.735 1.00 44.06 94 LYS A CA 1
ATOM 773 C C . LYS A 1 94 ? -21.323 23.225 9.098 1.00 44.06 94 LYS A C 1
ATOM 775 O O . LYS A 1 94 ? -21.612 2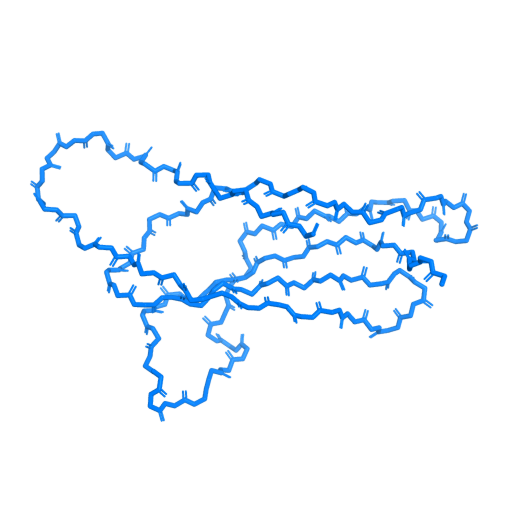4.345 8.693 1.00 44.06 94 LYS A O 1
ATOM 780 N N . GLY A 1 95 ? -20.063 22.793 9.121 1.00 44.81 95 GLY A N 1
ATOM 781 C CA . GLY A 1 95 ? -18.956 23.308 8.312 1.00 44.81 95 GLY A CA 1
ATOM 782 C C . GLY 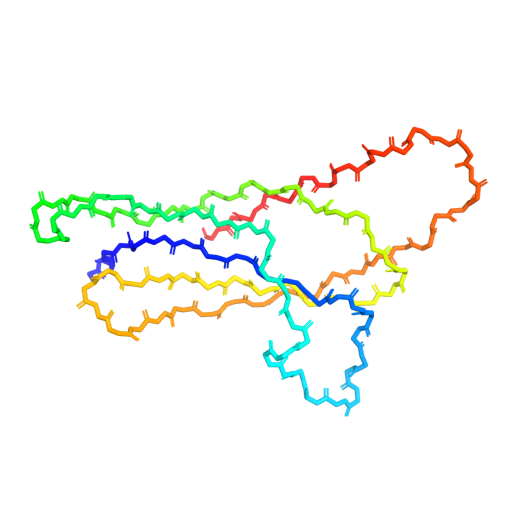A 1 95 ? -18.925 22.569 6.974 1.00 44.81 95 GLY A C 1
ATOM 783 O O . GLY A 1 95 ? -19.652 21.585 6.836 1.00 44.81 95 GLY A O 1
ATOM 784 N N . PRO A 1 96 ? -18.175 23.048 5.969 1.00 39.84 96 PRO A N 1
ATOM 785 C CA . PRO A 1 96 ? -18.249 22.484 4.630 1.00 39.84 96 PRO A CA 1
ATOM 786 C C . PRO A 1 96 ? -17.804 21.020 4.695 1.00 39.84 96 PRO A C 1
ATOM 788 O O . PRO A 1 96 ? -16.634 20.738 4.942 1.00 39.84 96 PRO A O 1
ATOM 791 N N . GLY A 1 97 ? -18.764 20.105 4.524 1.00 43.41 97 GLY A N 1
ATOM 792 C CA . GLY A 1 97 ? -18.464 18.737 4.119 1.00 43.41 97 GLY A CA 1
ATOM 793 C C . GLY A 1 97 ? -17.601 18.809 2.866 1.00 43.41 97 GLY A C 1
ATOM 794 O O . GLY A 1 97 ? -17.819 19.702 2.046 1.00 43.41 97 GLY A O 1
ATOM 795 N N . ASP A 1 98 ? -16.610 17.927 2.790 1.00 46.03 98 ASP A N 1
ATOM 796 C CA . ASP A 1 98 ? -15.479 17.929 1.847 1.00 46.03 98 ASP A CA 1
ATOM 797 C C . ASP A 1 98 ? -14.162 18.466 2.438 1.00 46.03 98 ASP A C 1
ATOM 799 O O . ASP A 1 98 ? -13.386 19.146 1.761 1.00 46.03 98 ASP A O 1
ATOM 803 N N . MET A 1 99 ? -13.821 18.110 3.683 1.00 46.25 99 MET A N 1
ATOM 804 C CA . MET A 1 99 ? -12.409 18.144 4.095 1.00 46.25 99 MET A CA 1
ATOM 805 C C . MET A 1 99 ? -11.695 16.897 3.570 1.00 46.25 99 MET A C 1
ATOM 807 O O . MET A 1 99 ? -11.390 15.956 4.295 1.00 46.25 99 MET A O 1
ATOM 811 N N . ASN A 1 100 ? -11.431 16.910 2.267 1.00 54.56 100 ASN A N 1
ATOM 812 C CA . ASN A 1 100 ? -10.505 15.993 1.621 1.00 54.56 100 ASN A CA 1
ATOM 813 C C . ASN A 1 100 ? -9.098 16.244 2.182 1.00 54.56 100 ASN A C 1
ATOM 815 O O . ASN A 1 100 ? -8.416 17.184 1.768 1.00 54.56 100 ASN A O 1
ATOM 819 N N . THR A 1 101 ? -8.658 15.425 3.139 1.00 62.41 101 THR A N 1
ATOM 820 C CA . THR A 1 101 ? -7.294 15.512 3.674 1.00 62.41 101 THR A CA 1
ATOM 821 C C . THR A 1 101 ? -6.322 15.035 2.604 1.00 62.41 101 THR A C 1
ATOM 823 O O . THR A 1 101 ? -6.339 13.864 2.221 1.00 62.41 101 THR A O 1
ATOM 826 N N . ILE A 1 102 ? -5.472 15.941 2.115 1.00 62.56 102 ILE A N 1
ATOM 827 C CA . ILE A 1 102 ? -4.349 15.575 1.252 1.00 62.56 102 ILE A CA 1
ATOM 828 C C . ILE A 1 102 ? -3.223 15.097 2.158 1.00 62.56 102 ILE A C 1
ATOM 830 O O . ILE A 1 102 ? -2.652 15.888 2.909 1.00 62.56 102 ILE A O 1
ATOM 834 N N . ILE A 1 103 ? -2.891 13.812 2.072 1.00 66.50 103 ILE A N 1
ATOM 835 C CA . ILE A 1 103 ? -1.650 13.306 2.655 1.00 66.50 103 ILE A CA 1
ATOM 836 C C . ILE A 1 103 ? -0.584 13.310 1.567 1.00 66.50 103 ILE A C 1
ATOM 838 O O . ILE A 1 103 ? -0.769 12.700 0.512 1.00 66.50 103 ILE A O 1
ATOM 842 N N . THR A 1 104 ? 0.529 13.985 1.855 1.00 65.94 104 THR A N 1
ATOM 843 C CA . THR A 1 104 ? 1.777 13.853 1.103 1.00 65.94 104 THR A CA 1
ATOM 844 C C . THR A 1 104 ? 2.690 12.914 1.868 1.00 65.94 104 THR A C 1
ATOM 846 O O . THR A 1 104 ? 3.095 13.226 2.988 1.00 65.94 104 THR A O 1
ATOM 849 N N . MET A 1 105 ? 3.005 11.767 1.274 1.00 66.62 105 MET A N 1
ATOM 850 C CA . MET A 1 105 ? 3.986 10.843 1.840 1.00 66.62 105 MET A CA 1
ATOM 851 C C . MET A 1 105 ? 5.300 10.997 1.091 1.00 66.62 105 MET A C 1
ATOM 853 O O . MET A 1 105 ? 5.323 10.910 -0.136 1.00 66.62 105 MET A O 1
ATOM 857 N N . LEU A 1 106 ? 6.352 11.300 1.853 1.00 57.06 106 LEU A N 1
ATOM 858 C CA . LEU A 1 106 ? 7.726 11.428 1.386 1.00 57.06 106 LEU A CA 1
ATOM 859 C C . LEU A 1 106 ? 8.470 10.161 1.813 1.00 57.06 106 LEU A C 1
ATOM 861 O O . LEU A 1 106 ? 8.525 9.874 3.013 1.00 57.06 106 LEU A O 1
ATOM 865 N N . ASN A 1 107 ? 9.003 9.419 0.842 1.00 53.91 107 ASN A N 1
ATOM 866 C CA . ASN A 1 107 ? 9.915 8.292 1.082 1.00 53.91 107 ASN A CA 1
ATOM 867 C C . ASN A 1 107 ? 11.379 8.735 1.123 1.00 53.91 107 ASN A C 1
ATOM 869 O O . ASN A 1 107 ? 11.752 9.635 0.337 1.00 53.91 107 ASN A O 1
#

Foldseek 3Di:
DFFQWQWKWKWKFQAADDPVDDDDPVRIDTDDIDGDPDPDSVVDRRGDDQKDKDWDADHDFHKMKMKMWTDGNPDRDTDIDIDIDGDHDDPPDPDDPPPRDIDIGGD

pLDDT: mean 86.05, std 15.65, range [39.84, 97.75]

Radius of gyration: 16.38 Å; chains: 1; bounding box: 42×34×43 Å

Secondary structure (DSSP, 8-state):
-PPPEEEEEEEEESS---TTS---GGGEEEEEEEE----SGGGS--PPP-EEEEEEPP--SEEEEEEEEEEETTSS-EEEEEEEEEEPPP-S----S---EEEEEE-

Sequence (107 aa):
MAHKTRGYTYAITDHPTDFSQRLTFNELKTFFENISQEKPFWSHQLPASTDHSMILLEREAGFHVLLERWIIADTDMAFHQSWVLEYEASLGGKGPGDMNTIITMLN